Protein AF-A0A945NUY9-F1 (afdb_monomer_lite)

Structure (mmCIF, N/CA/C/O backbone):
data_AF-A0A945NUY9-F1
#
_entry.id   AF-A0A945NUY9-F1
#
loop_
_atom_site.group_PDB
_atom_site.id
_atom_site.type_symbol
_atom_site.label_atom_id
_atom_site.label_alt_id
_atom_site.label_comp_id
_atom_site.label_asym_id
_atom_site.label_entity_id
_atom_site.label_seq_id
_atom_site.pdbx_PDB_ins_code
_atom_site.Cartn_x
_atom_site.Cartn_y
_atom_site.Cartn_z
_atom_site.occupancy
_atom_site.B_iso_or_equiv
_atom_site.auth_seq_id
_atom_site.auth_comp_id
_atom_site.auth_asym_id
_atom_site.auth_atom_id
_atom_site.pdbx_PDB_model_num
ATOM 1 N N . MET A 1 1 ? -0.969 9.031 32.813 1.00 32.84 1 MET A N 1
ATOM 2 C CA . MET A 1 1 ? -0.946 7.704 33.459 1.00 32.84 1 MET A CA 1
ATOM 3 C C . MET A 1 1 ? -1.749 6.783 32.564 1.00 32.84 1 MET A C 1
ATOM 5 O O . MET A 1 1 ? -2.967 6.823 32.606 1.00 32.84 1 MET A O 1
ATOM 9 N N . THR A 1 2 ? -1.074 6.095 31.649 1.00 35.47 2 THR A N 1
ATOM 10 C CA . THR A 1 2 ? -1.690 5.231 30.635 1.00 35.47 2 THR A CA 1
ATOM 11 C C . THR A 1 2 ? -1.971 3.884 31.291 1.00 35.47 2 THR A C 1
ATOM 13 O O . THR A 1 2 ? -1.033 3.178 31.656 1.00 35.47 2 THR A O 1
ATOM 16 N N . ALA A 1 3 ? -3.241 3.575 31.543 1.00 39.69 3 ALA A N 1
ATOM 17 C CA . ALA A 1 3 ? -3.644 2.291 32.097 1.00 39.69 3 ALA A CA 1
ATOM 18 C C . ALA A 1 3 ? -3.710 1.265 30.958 1.00 39.69 3 ALA A C 1
ATOM 20 O O . ALA A 1 3 ? -4.550 1.362 30.069 1.00 39.69 3 ALA A O 1
ATOM 21 N N . THR A 1 4 ? -2.787 0.306 30.966 1.00 40.53 4 THR A N 1
ATOM 22 C CA . THR A 1 4 ? -2.799 -0.848 30.064 1.00 40.53 4 THR A CA 1
ATOM 23 C C . THR A 1 4 ? -3.807 -1.858 30.606 1.00 40.53 4 THR A C 1
ATOM 25 O O . THR A 1 4 ? -3.495 -2.600 31.537 1.00 40.53 4 THR A O 1
ATOM 28 N N . ALA A 1 5 ? -5.029 -1.863 30.074 1.00 48.88 5 ALA A N 1
ATOM 29 C CA . ALA A 1 5 ? -6.000 -2.910 30.370 1.00 48.88 5 ALA A CA 1
ATOM 30 C C . ALA A 1 5 ? -5.605 -4.191 29.615 1.00 48.88 5 ALA A C 1
ATOM 32 O O . ALA A 1 5 ? -5.585 -4.236 28.384 1.00 48.88 5 ALA A O 1
ATOM 33 N N . THR A 1 6 ? -5.235 -5.228 30.365 1.00 40.31 6 THR A N 1
ATOM 34 C CA . THR A 1 6 ? -4.901 -6.554 29.835 1.00 40.31 6 THR A CA 1
ATOM 35 C C . THR A 1 6 ? -6.185 -7.365 29.684 1.00 40.31 6 THR A C 1
ATO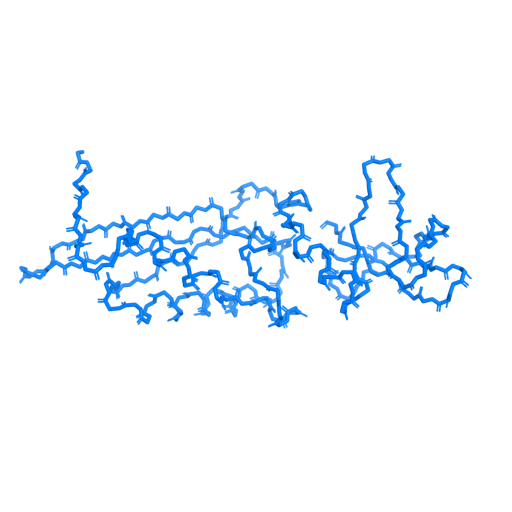M 37 O O . THR A 1 6 ? -6.660 -7.953 30.653 1.00 40.31 6 THR A O 1
ATOM 40 N N . PHE A 1 7 ? -6.729 -7.445 28.470 1.00 46.66 7 PHE A N 1
ATOM 41 C CA . PHE A 1 7 ? -7.686 -8.496 28.116 1.00 46.66 7 PHE A CA 1
ATOM 42 C C . PHE A 1 7 ? -6.912 -9.785 27.818 1.00 46.66 7 PHE A C 1
ATOM 44 O O . PHE A 1 7 ? -6.117 -9.844 26.882 1.00 46.66 7 PHE A O 1
ATOM 51 N N . ALA A 1 8 ? -7.111 -10.821 28.633 1.00 42.22 8 ALA A N 1
ATOM 52 C CA . ALA A 1 8 ? -6.469 -12.120 28.462 1.00 42.22 8 ALA A CA 1
ATOM 53 C C . ALA A 1 8 ? -7.500 -13.194 28.087 1.00 42.22 8 ALA A C 1
ATOM 55 O O . ALA A 1 8 ? -8.174 -13.726 28.963 1.00 42.22 8 ALA A O 1
ATOM 56 N N . ALA A 1 9 ? -7.565 -13.542 26.796 1.00 39.56 9 ALA A N 1
ATOM 57 C CA . ALA A 1 9 ? -7.960 -14.878 26.314 1.00 39.56 9 ALA A CA 1
ATOM 58 C C . ALA A 1 9 ? -7.464 -15.202 24.882 1.00 39.56 9 ALA A C 1
ATOM 60 O O . ALA A 1 9 ? -8.008 -16.069 24.219 1.00 39.56 9 ALA A O 1
ATOM 61 N N . SER A 1 10 ? -6.416 -14.526 24.408 1.00 44.12 10 SER A N 1
ATOM 62 C CA . SER A 1 10 ? -5.540 -14.896 23.280 1.00 44.12 10 SER A CA 1
ATOM 63 C C . SER A 1 10 ? -4.536 -13.752 23.203 1.00 44.12 10 SER A C 1
ATOM 65 O O . SER A 1 10 ? -4.964 -12.626 23.002 1.00 44.12 10 SER A O 1
ATOM 67 N N . GLY A 1 11 ? -3.255 -13.992 23.501 1.00 47.00 11 GLY A N 1
ATOM 68 C CA . GLY A 1 11 ? -2.263 -12.988 23.946 1.00 47.00 11 GLY A CA 1
ATOM 69 C C . GLY A 1 11 ? -1.852 -11.861 22.978 1.00 47.00 11 GLY A C 1
ATOM 70 O O . GLY A 1 11 ? -0.704 -11.431 23.012 1.00 47.00 11 GLY A O 1
ATOM 71 N N . LEU A 1 12 ? -2.753 -11.386 22.123 1.00 62.84 12 LEU A N 1
ATOM 72 C CA . LEU A 1 12 ? -2.620 -10.185 21.311 1.00 62.84 12 LEU A CA 1
ATOM 73 C C . LEU A 1 12 ? -3.193 -8.995 22.091 1.00 62.84 12 LEU A C 1
ATOM 75 O O . LEU A 1 12 ? -4.304 -9.062 22.612 1.00 62.84 12 LEU A O 1
ATOM 79 N N . SER A 1 13 ? -2.441 -7.894 22.170 1.00 88.44 13 SER A N 1
ATOM 80 C CA . SER A 1 13 ? -2.993 -6.634 22.680 1.00 88.44 13 SER A CA 1
ATOM 81 C C . SER A 1 13 ? -4.121 -6.145 21.765 1.00 88.44 13 SER A C 1
ATOM 83 O O . SER A 1 13 ? -4.118 -6.447 20.571 1.00 88.44 13 SER A O 1
ATOM 85 N N . VAL A 1 14 ? -5.048 -5.335 22.287 1.00 90.62 14 VAL A N 1
ATOM 86 C CA . VAL A 1 14 ? -6.087 -4.682 21.463 1.00 90.62 14 VAL A CA 1
ATOM 87 C C . VAL A 1 14 ? -5.458 -3.932 20.286 1.00 90.62 14 VAL A C 1
ATOM 89 O O . VAL A 1 14 ? -5.900 -4.076 19.153 1.00 90.62 14 VAL A O 1
ATOM 92 N N . GLU A 1 15 ? -4.348 -3.224 20.513 1.00 93.56 15 GLU A N 1
ATOM 93 C CA . GLU A 1 15 ? -3.596 -2.560 19.441 1.00 93.56 15 GLU A CA 1
ATOM 94 C C . GLU A 1 15 ? -3.097 -3.542 18.367 1.00 93.56 15 GLU A C 1
ATOM 96 O O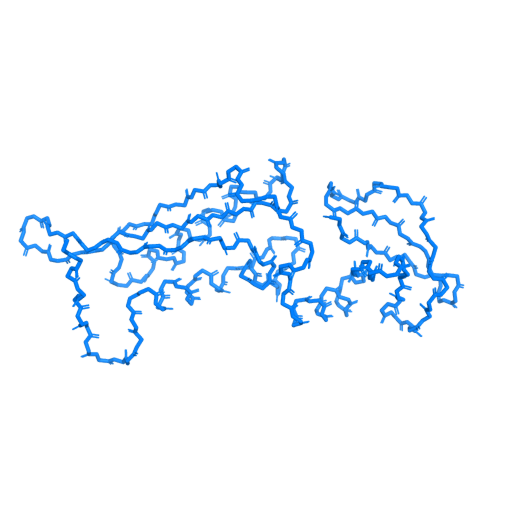 . GLU A 1 15 ? -3.126 -3.227 17.180 1.00 93.56 15 GLU A O 1
ATOM 101 N N . SER A 1 16 ? -2.674 -4.748 18.757 1.00 94.88 16 SER A N 1
ATOM 102 C CA . SER A 1 16 ? -2.241 -5.780 17.807 1.00 94.88 16 SER A CA 1
ATOM 103 C C . SER A 1 16 ? -3.412 -6.314 16.983 1.00 94.88 16 SER A C 1
ATOM 105 O O . SER A 1 16 ? -3.250 -6.545 15.787 1.00 94.88 16 SER A O 1
ATOM 107 N N . ALA A 1 17 ? -4.591 -6.466 17.595 1.00 95.62 17 ALA A N 1
ATOM 108 C CA . ALA A 1 17 ? -5.813 -6.845 16.888 1.00 95.62 17 ALA A CA 1
ATOM 109 C C . ALA A 1 17 ? -6.243 -5.758 15.891 1.00 95.62 17 ALA A C 1
ATOM 111 O O . ALA A 1 17 ? -6.498 -6.063 14.728 1.00 95.62 17 ALA A O 1
ATOM 112 N N . VAL A 1 18 ? -6.221 -4.483 16.300 1.00 97.12 18 VAL A N 1
ATOM 113 C CA . VAL A 1 18 ? -6.509 -3.354 15.401 1.00 97.12 18 VAL A CA 1
ATOM 114 C C . VAL A 1 18 ? -5.499 -3.295 14.258 1.00 97.12 18 VAL A C 1
ATOM 116 O O . VAL A 1 18 ? -5.890 -3.165 13.104 1.00 97.12 18 VAL A O 1
ATOM 119 N N . ARG A 1 19 ? -4.200 -3.451 14.540 1.00 97.38 19 ARG A N 1
ATOM 120 C CA . ARG A 1 19 ? -3.164 -3.500 13.498 1.00 97.38 19 ARG A CA 1
ATOM 121 C C . ARG A 1 19 ? -3.419 -4.630 12.500 1.00 97.38 19 ARG A C 1
ATOM 123 O O . ARG A 1 19 ? -3.234 -4.414 11.308 1.00 97.38 19 ARG A O 1
ATOM 130 N N . ALA A 1 20 ? -3.828 -5.807 12.971 1.00 97.25 20 ALA A N 1
ATOM 131 C CA . ALA A 1 20 ? -4.159 -6.937 12.108 1.00 97.25 20 ALA A CA 1
ATOM 132 C C . ALA A 1 20 ? -5.402 -6.663 11.244 1.00 97.25 20 ALA A C 1
ATOM 134 O O . ALA A 1 20 ? -5.395 -6.999 10.065 1.00 97.25 20 ALA A O 1
ATOM 135 N N . ALA A 1 21 ? -6.424 -6.001 11.793 1.00 97.88 21 ALA A N 1
ATOM 136 C CA . ALA A 1 21 ? -7.592 -5.564 11.028 1.00 97.88 21 ALA A CA 1
ATOM 137 C C . ALA A 1 21 ? -7.210 -4.544 9.940 1.00 97.88 21 ALA A C 1
ATOM 139 O O . ALA A 1 21 ? -7.549 -4.729 8.778 1.00 97.88 21 ALA A O 1
ATOM 140 N N . VAL A 1 22 ? -6.402 -3.529 10.271 1.00 98.06 22 VAL A N 1
ATOM 141 C CA . VAL A 1 22 ? -5.863 -2.582 9.273 1.00 98.06 22 VAL A CA 1
ATOM 142 C C . VAL A 1 22 ? -5.052 -3.316 8.196 1.00 98.06 22 VAL A C 1
ATOM 144 O O . VAL A 1 22 ? -5.150 -2.981 7.020 1.00 98.06 22 VAL A O 1
ATOM 147 N N . ALA A 1 23 ? -4.275 -4.337 8.573 1.00 96.94 23 ALA A N 1
ATOM 148 C CA . ALA A 1 23 ? -3.499 -5.144 7.632 1.00 96.94 23 ALA A CA 1
ATOM 149 C C . ALA A 1 23 ? -4.366 -5.983 6.676 1.00 96.94 23 ALA A C 1
ATOM 151 O O . ALA A 1 23 ? -3.884 -6.357 5.611 1.00 96.94 23 ALA A O 1
ATOM 152 N N . ALA A 1 24 ? -5.620 -6.276 7.025 1.00 97.50 24 ALA A N 1
ATOM 153 C CA . ALA A 1 24 ? -6.541 -7.015 6.163 1.00 97.50 24 ALA A CA 1
ATOM 154 C C . ALA A 1 24 ? -7.163 -6.147 5.053 1.00 97.50 24 ALA A C 1
ATOM 156 O O . ALA A 1 24 ? -7.781 -6.687 4.136 1.00 97.50 24 ALA A O 1
ATOM 157 N N . VAL A 1 25 ? -7.003 -4.821 5.122 1.00 98.31 25 VAL A N 1
ATOM 158 C CA . VAL A 1 25 ? -7.465 -3.896 4.083 1.00 98.31 25 VAL A CA 1
ATOM 159 C C . VAL A 1 25 ? -6.434 -3.823 2.963 1.00 98.31 25 VAL A C 1
ATOM 161 O O . VAL A 1 25 ? -5.273 -3.476 3.194 1.00 98.31 25 VAL A O 1
ATOM 164 N N . ASN A 1 26 ? -6.875 -4.117 1.742 1.00 97.31 26 ASN A N 1
ATOM 165 C CA . ASN A 1 26 ? -6.051 -4.035 0.540 1.00 97.31 26 ASN A CA 1
ATOM 166 C C . ASN A 1 26 ? -6.272 -2.714 -0.194 1.00 97.31 26 ASN A C 1
ATOM 168 O O . ASN A 1 26 ? -7.302 -2.058 -0.041 1.00 97.31 26 ASN A O 1
ATOM 172 N N . ASP A 1 27 ? -5.292 -2.323 -0.999 1.00 94.69 27 ASP A N 1
ATOM 173 C CA . ASP A 1 27 ? -5.435 -1.164 -1.868 1.00 94.69 27 ASP A CA 1
ATOM 174 C C . ASP A 1 27 ? -6.419 -1.470 -3.016 1.00 94.69 27 ASP A C 1
ATOM 176 O O . ASP A 1 27 ? -6.301 -2.515 -3.658 1.00 94.69 27 ASP A O 1
ATOM 180 N N . PRO A 1 28 ? -7.388 -0.589 -3.319 1.00 92.75 28 PRO A N 1
ATOM 181 C CA . PRO A 1 28 ? -8.345 -0.827 -4.402 1.00 92.75 28 PRO A CA 1
ATOM 182 C C . PRO A 1 28 ? -7.713 -0.972 -5.795 1.00 92.75 28 PRO A C 1
ATOM 184 O O . PRO A 1 28 ? -8.324 -1.580 -6.675 1.00 92.75 28 PRO A O 1
ATOM 187 N N . GL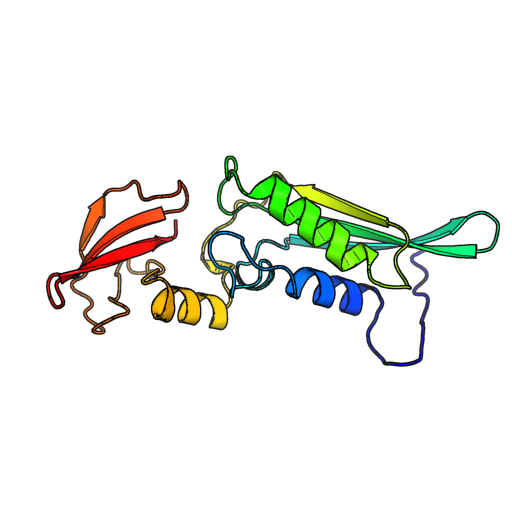U A 1 29 ? -6.516 -0.418 -6.016 1.00 90.25 29 GLU A N 1
ATOM 188 C CA . GLU A 1 29 ? -5.745 -0.596 -7.251 1.00 90.25 29 GLU A CA 1
ATOM 189 C C . GLU A 1 29 ? -4.961 -1.921 -7.264 1.00 90.25 29 GLU A C 1
ATOM 191 O O . GLU A 1 29 ? -4.755 -2.488 -8.339 1.00 90.25 29 GLU A O 1
ATOM 196 N N . TYR A 1 30 ? -4.573 -2.440 -6.090 1.00 92.50 30 TYR A N 1
ATOM 197 C CA . TYR A 1 30 ? -3.855 -3.713 -5.906 1.00 92.50 30 TYR A CA 1
ATOM 198 C C . TYR A 1 30 ? -4.616 -4.626 -4.926 1.00 92.50 30 TYR A C 1
ATOM 200 O O . TYR A 1 30 ? -4.241 -4.716 -3.753 1.00 92.50 30 TYR A O 1
ATOM 208 N N . PRO A 1 31 ? -5.694 -5.309 -5.371 1.00 93.44 31 PRO A N 1
ATOM 209 C CA . PRO A 1 31 ? -6.629 -6.006 -4.479 1.00 93.44 31 PRO A CA 1
ATOM 210 C C . PRO A 1 31 ? -6.048 -7.139 -3.622 1.00 93.44 31 PRO A C 1
ATOM 212 O O . PRO A 1 31 ? -6.758 -7.682 -2.777 1.00 93.44 31 PRO A O 1
ATOM 215 N N . ASP A 1 32 ? -4.795 -7.527 -3.841 1.00 95.06 32 ASP A N 1
ATOM 216 C CA . ASP A 1 32 ? -4.047 -8.547 -3.106 1.00 95.06 32 ASP A CA 1
ATOM 217 C C . ASP A 1 32 ? -2.843 -7.979 -2.322 1.00 95.06 32 ASP A C 1
ATOM 219 O O . ASP A 1 32 ? -2.064 -8.753 -1.758 1.00 95.06 32 ASP A O 1
ATOM 223 N N . VAL A 1 33 ? -2.690 -6.650 -2.262 1.00 96.62 33 VAL A N 1
ATOM 224 C CA . VAL A 1 33 ? -1.636 -5.964 -1.505 1.00 96.62 33 VAL A CA 1
ATOM 225 C C . VAL A 1 33 ? -2.252 -5.110 -0.400 1.00 96.62 33 VAL A C 1
ATOM 227 O O . VAL A 1 33 ? -3.004 -4.168 -0.653 1.00 96.62 33 VAL A O 1
ATOM 230 N N . SER A 1 34 ? -1.876 -5.413 0.842 1.00 97.94 34 SER A N 1
ATOM 231 C CA . SER A 1 34 ? -2.328 -4.689 2.030 1.00 97.94 34 SER A CA 1
ATOM 232 C C . SER A 1 34 ? -1.851 -3.237 2.038 1.00 97.94 34 SER A C 1
ATOM 234 O O . SER A 1 34 ? -0.690 -2.949 1.732 1.00 97.94 34 SER A O 1
ATOM 236 N N . ILE A 1 35 ? -2.686 -2.317 2.527 1.00 97.38 35 ILE A N 1
ATOM 237 C CA . ILE A 1 35 ? -2.269 -0.931 2.790 1.00 97.38 35 ILE A CA 1
ATOM 238 C C . ILE A 1 35 ? -1.142 -0.851 3.832 1.00 97.38 35 ILE A C 1
ATOM 240 O O . ILE A 1 35 ? -0.371 0.113 3.848 1.00 97.38 35 ILE A O 1
ATOM 244 N N . LEU A 1 36 ? -1.021 -1.860 4.704 1.00 97.25 36 LEU A N 1
ATOM 245 C CA . LEU A 1 36 ? 0.080 -1.952 5.657 1.00 97.25 36 LEU A CA 1
ATOM 246 C C . LEU A 1 36 ? 1.392 -2.288 4.942 1.00 97.25 36 LEU A C 1
ATOM 248 O O . LEU A 1 36 ? 2.411 -1.664 5.226 1.00 97.25 36 LEU A O 1
ATOM 252 N N . ASP A 1 37 ? 1.356 -3.223 3.993 1.00 97.25 37 ASP A N 1
ATOM 253 C CA . ASP A 1 37 ? 2.519 -3.608 3.189 1.00 97.25 37 ASP A CA 1
ATOM 254 C C . ASP A 1 37 ? 2.937 -2.514 2.200 1.00 97.25 37 ASP A C 1
ATOM 256 O O . ASP A 1 37 ? 4.124 -2.347 1.915 1.00 97.25 37 ASP A O 1
ATOM 260 N N . LEU A 1 38 ? 1.979 -1.715 1.728 1.00 96.38 38 LEU A N 1
ATOM 261 C CA . LEU A 1 38 ? 2.247 -0.475 1.001 1.00 96.38 38 LEU A CA 1
ATOM 262 C C . LEU A 1 38 ? 2.805 0.646 1.902 1.00 96.38 38 LEU A C 1
ATOM 264 O O . LEU A 1 38 ? 3.269 1.672 1.400 1.00 96.38 38 LEU A O 1
ATOM 268 N N . GLY A 1 39 ? 2.784 0.469 3.225 1.00 96.50 39 GLY A N 1
ATOM 269 C CA . GLY A 1 39 ? 3.365 1.405 4.184 1.00 96.50 39 GLY A CA 1
ATOM 270 C C . GLY A 1 39 ? 2.544 2.678 4.409 1.00 96.50 39 GLY A C 1
ATOM 271 O O . GLY A 1 39 ? 3.118 3.726 4.722 1.00 96.50 39 GLY A O 1
ATOM 272 N N . LEU A 1 40 ? 1.217 2.606 4.239 1.00 96.94 40 LEU A N 1
ATOM 273 C CA . LEU A 1 40 ? 0.307 3.740 4.452 1.00 96.94 40 LEU A CA 1
ATOM 274 C C . LEU A 1 40 ? 0.033 3.987 5.941 1.00 96.94 40 LEU A C 1
ATOM 276 O O . LEU A 1 40 ? -0.264 5.117 6.316 1.00 96.94 40 LEU A O 1
ATOM 280 N N . LEU A 1 41 ? 0.119 2.964 6.799 1.00 97.81 41 LEU A N 1
ATOM 281 C CA . LEU A 1 41 ? -0.107 3.116 8.238 1.00 97.81 41 LEU A CA 1
ATOM 282 C C . LEU A 1 41 ? 1.078 3.824 8.906 1.00 97.81 41 LEU A C 1
ATOM 284 O O . LEU A 1 41 ? 2.146 3.239 9.069 1.00 97.81 41 LEU A O 1
ATOM 288 N N . GLU A 1 42 ? 0.866 5.061 9.350 1.00 97.69 42 GLU A N 1
ATOM 289 C CA . GLU A 1 42 ? 1.888 5.866 10.027 1.00 97.69 42 GLU A CA 1
ATOM 290 C C . GLU A 1 42 ? 1.735 5.824 11.548 1.00 97.69 42 GLU A C 1
ATOM 292 O O . GLU A 1 42 ? 2.716 5.740 12.284 1.00 97.69 42 GLU A O 1
ATOM 297 N N . SER A 1 43 ? 0.500 5.878 12.044 1.00 97.25 43 SER A N 1
ATOM 298 C CA . SER A 1 43 ? 0.251 5.850 13.482 1.00 97.25 43 SER A CA 1
ATOM 299 C C . SER A 1 43 ? -0.990 5.049 13.819 1.00 97.25 43 SER A C 1
ATOM 301 O O . SER A 1 43 ? -1.980 5.055 13.091 1.00 97.25 43 SER A O 1
ATOM 303 N N . LEU A 1 44 ? -0.917 4.358 14.948 1.00 97.81 44 LEU A N 1
ATOM 304 C CA . LEU A 1 44 ? -2.021 3.620 15.527 1.00 97.81 44 LEU A CA 1
ATOM 305 C C . LEU A 1 44 ? -2.017 3.881 17.027 1.00 97.81 44 LEU A C 1
ATOM 307 O O . LEU A 1 44 ? -0.976 3.761 17.674 1.00 97.81 44 LEU A O 1
ATOM 311 N N . ARG A 1 45 ? -3.166 4.270 17.571 1.00 96.69 45 ARG A N 1
ATOM 312 C CA . ARG A 1 45 ? -3.381 4.409 19.013 1.00 96.69 45 ARG A CA 1
ATOM 313 C C . ARG A 1 45 ? -4.748 3.862 19.370 1.00 96.69 45 ARG A C 1
ATOM 315 O O . ARG A 1 45 ? -5.691 4.026 18.605 1.00 96.69 45 ARG A O 1
ATOM 322 N N . VAL A 1 46 ? -4.842 3.243 20.537 1.00 95.94 46 VAL A N 1
ATOM 323 C CA . VAL A 1 46 ? -6.108 2.782 21.104 1.00 95.94 46 VAL A CA 1
ATOM 324 C C . VAL A 1 46 ? -6.297 3.482 22.440 1.00 95.94 46 VAL A C 1
ATOM 326 O O . VAL A 1 46 ? -5.424 3.412 23.306 1.00 95.94 46 VAL A O 1
ATOM 329 N N . GLU A 1 47 ? -7.416 4.179 22.589 1.00 94.12 47 GLU A N 1
ATOM 330 C CA . GLU A 1 47 ? -7.809 4.849 23.823 1.00 94.12 47 GLU A CA 1
ATOM 331 C C . GLU A 1 47 ? -8.934 4.056 24.484 1.00 94.12 47 GLU A C 1
ATOM 333 O O . GLU A 1 47 ? -9.999 3.881 23.899 1.00 94.12 47 GLU A O 1
ATOM 338 N N . PHE A 1 48 ? -8.696 3.568 25.701 1.00 91.81 48 PHE A N 1
ATOM 339 C CA . PHE A 1 48 ? -9.727 2.904 26.493 1.00 91.81 48 PHE A CA 1
ATOM 340 C C . PHE A 1 48 ? -10.619 3.954 27.148 1.00 91.81 48 PHE A C 1
ATOM 342 O O . PHE A 1 48 ? -10.129 4.857 27.832 1.00 91.81 48 PHE A O 1
ATOM 349 N N . VAL A 1 49 ? -11.923 3.826 26.942 1.00 87.88 49 VAL A N 1
ATOM 350 C CA . VAL A 1 49 ? -12.938 4.743 27.457 1.00 87.88 49 VAL A CA 1
ATOM 351 C C . VAL A 1 49 ? -13.880 3.996 28.390 1.00 87.88 49 VAL A C 1
ATOM 353 O O . VAL A 1 49 ? -14.101 2.797 28.257 1.00 87.88 49 VAL A O 1
ATOM 356 N N . THR A 1 50 ? -14.430 4.704 29.371 1.00 85.69 50 THR A N 1
ATOM 357 C CA . THR A 1 50 ? -15.491 4.167 30.224 1.00 85.69 50 THR A CA 1
ATOM 358 C C . THR A 1 50 ? -16.678 5.105 30.132 1.00 85.69 50 THR A C 1
ATOM 360 O O . THR A 1 50 ? -16.653 6.199 30.696 1.00 85.69 50 THR A O 1
ATOM 363 N N . GLU A 1 51 ? -17.717 4.685 29.419 1.00 77.81 51 GLU A N 1
ATOM 364 C CA . GLU A 1 51 ? -18.953 5.450 29.273 1.00 77.81 51 GLU A CA 1
ATOM 365 C C . GLU A 1 51 ? -20.104 4.687 29.921 1.00 77.81 51 GLU A C 1
ATOM 367 O O . GLU A 1 51 ? -20.291 3.494 29.702 1.00 77.81 51 GLU A O 1
ATOM 372 N N . HIS A 1 52 ? -20.870 5.371 30.774 1.00 79.56 52 HIS A N 1
ATOM 373 C CA . HIS A 1 52 ? -22.019 4.793 31.487 1.00 79.56 52 HIS A CA 1
ATOM 374 C C . HIS A 1 52 ? -21.715 3.500 32.280 1.00 79.56 52 HIS A C 1
ATOM 376 O O . HIS A 1 52 ? -22.617 2.711 32.550 1.00 79.56 52 HIS A O 1
ATOM 382 N N . GLY A 1 53 ? -20.459 3.297 32.694 1.00 79.12 53 GLY A N 1
ATOM 383 C CA . GLY A 1 53 ? -20.027 2.116 33.450 1.00 79.12 53 GLY A CA 1
ATOM 384 C C . GLY A 1 53 ? -19.683 0.888 32.600 1.00 79.12 53 GLY A C 1
ATOM 385 O O . GLY A 1 53 ? -19.390 -0.155 33.178 1.00 79.12 53 GLY A O 1
ATOM 386 N N . ALA A 1 54 ? -19.689 1.002 31.26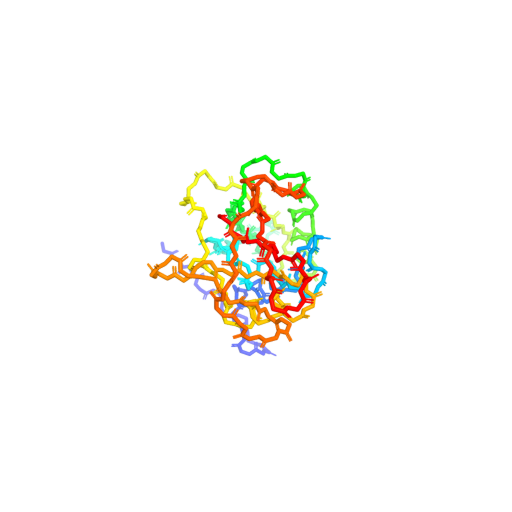8 1.00 79.94 54 ALA A N 1
ATOM 387 C CA . ALA A 1 54 ? -19.155 -0.005 30.356 1.00 79.94 54 ALA A CA 1
ATOM 388 C C . ALA A 1 54 ? -17.735 0.381 29.911 1.00 79.94 54 ALA A C 1
ATOM 390 O O . ALA A 1 54 ? -17.471 1.550 29.621 1.00 79.94 54 ALA A O 1
ATOM 391 N N . GLU A 1 55 ? -16.822 -0.592 29.889 1.00 84.06 55 GLU A N 1
ATOM 392 C CA . GLU A 1 55 ? -15.493 -0.427 29.294 1.00 84.06 55 GLU A CA 1
ATOM 393 C C . GLU A 1 55 ? -15.591 -0.543 27.774 1.00 84.06 55 GLU A C 1
ATOM 395 O O . GLU A 1 55 ? -16.247 -1.448 27.261 1.00 84.06 55 GLU A O 1
ATOM 400 N N . GLY A 1 56 ? -14.920 0.369 27.082 1.00 86.69 56 GLY A N 1
ATOM 401 C CA . GLY A 1 56 ? -14.887 0.468 25.634 1.00 86.69 56 GLY A CA 1
ATOM 402 C C . GLY A 1 56 ? -13.520 0.918 25.125 1.00 86.69 56 GLY A C 1
ATOM 403 O O . GLY A 1 56 ? -12.619 1.239 25.911 1.00 86.69 56 GLY A O 1
ATOM 404 N N . ALA A 1 57 ? -13.346 0.964 23.809 1.00 93.56 57 ALA A N 1
ATOM 405 C CA . ALA A 1 57 ? -12.128 1.462 23.189 1.00 93.56 57 ALA A CA 1
ATOM 406 C C . ALA A 1 57 ? -12.375 2.183 21.861 1.00 93.56 57 ALA A C 1
ATOM 408 O O . ALA A 1 57 ? -13.146 1.747 21.005 1.00 93.56 57 ALA A O 1
ATOM 409 N N . VAL A 1 58 ? -11.640 3.277 21.668 1.00 96.56 58 VAL A N 1
ATOM 410 C CA . VAL A 1 58 ? -11.614 4.063 20.435 1.00 96.56 58 VAL A CA 1
ATOM 411 C C . VAL A 1 58 ? -10.259 3.877 19.759 1.00 96.56 58 VAL A C 1
ATOM 413 O O . VAL A 1 58 ? -9.210 4.144 20.350 1.00 96.56 58 VAL A O 1
ATOM 416 N N . ALA A 1 59 ? -10.266 3.424 18.507 1.00 98.00 59 ALA A N 1
ATOM 417 C CA . ALA A 1 59 ? -9.065 3.312 17.689 1.00 98.00 59 ALA A CA 1
ATOM 418 C C . ALA A 1 59 ? -8.838 4.592 16.874 1.00 98.00 59 ALA A C 1
ATOM 420 O O . ALA A 1 59 ? -9.732 5.072 16.182 1.00 98.00 59 ALA A O 1
ATOM 421 N N . HIS A 1 60 ? -7.615 5.111 16.900 1.00 98.31 60 HIS A N 1
ATOM 422 C CA . HIS A 1 60 ? -7.161 6.219 16.068 1.00 98.31 60 HIS A CA 1
ATOM 423 C C . HIS A 1 60 ? -6.123 5.702 15.073 1.00 98.31 60 HIS A C 1
ATOM 425 O O . HIS A 1 60 ? -5.019 5.311 15.464 1.00 98.31 60 HIS A O 1
ATOM 431 N N . VAL A 1 61 ? -6.481 5.708 13.789 1.00 98.62 61 VAL A N 1
ATOM 432 C CA . VAL A 1 61 ? -5.648 5.215 12.688 1.00 98.62 61 VAL A CA 1
ATOM 433 C C . VAL A 1 61 ? -5.204 6.396 11.830 1.00 98.62 61 VAL A C 1
ATOM 435 O O . VAL A 1 61 ? -6.009 7.026 11.146 1.00 98.62 61 VAL A O 1
ATOM 438 N N . GLY A 1 62 ? -3.914 6.715 11.868 1.00 98.31 62 GLY A N 1
ATOM 439 C CA . GLY A 1 62 ? -3.310 7.744 11.029 1.00 98.31 62 GLY A CA 1
ATOM 440 C C . GLY A 1 62 ? -2.661 7.130 9.796 1.00 98.31 62 GLY A C 1
ATOM 441 O O . GLY A 1 62 ? -1.691 6.379 9.923 1.00 98.31 62 GLY A O 1
ATOM 442 N N . LEU A 1 63 ? -3.177 7.475 8.619 1.00 98.12 63 LEU A N 1
ATOM 443 C CA . LEU A 1 63 ? -2.680 7.022 7.325 1.00 98.12 63 LEU A CA 1
ATOM 444 C C . LEU A 1 63 ? -1.966 8.154 6.586 1.00 98.12 63 LEU A C 1
ATOM 446 O O . LEU A 1 63 ? -2.377 9.310 6.672 1.00 98.12 63 LEU A O 1
ATOM 450 N N . ILE A 1 64 ? -0.944 7.824 5.806 1.00 96.38 64 ILE A N 1
ATOM 451 C CA . ILE A 1 64 ? -0.339 8.729 4.827 1.00 96.38 64 ILE A CA 1
ATOM 452 C C . ILE A 1 64 ? -0.625 8.218 3.412 1.00 96.38 64 ILE A C 1
ATOM 454 O O . ILE A 1 64 ? -0.534 7.015 3.167 1.00 96.38 64 ILE A O 1
ATOM 458 N N . PRO A 1 65 ? -0.990 9.092 2.463 1.00 93.25 65 PRO A N 1
ATOM 459 C CA . PRO A 1 65 ? -1.276 8.657 1.107 1.00 93.25 65 PRO A CA 1
ATOM 460 C C . PRO A 1 65 ? 0.010 8.551 0.278 1.00 93.25 65 PRO A C 1
ATOM 462 O O . PRO A 1 65 ? 0.901 9.391 0.403 1.00 93.25 65 PRO A O 1
ATOM 465 N N . THR A 1 66 ? 0.065 7.591 -0.649 1.00 89.12 66 THR A N 1
ATOM 466 C CA . THR A 1 66 ? 1.118 7.528 -1.687 1.00 89.12 66 THR A CA 1
ATOM 467 C C . THR A 1 66 ? 1.127 8.794 -2.551 1.00 89.12 66 THR A C 1
ATOM 469 O O . THR A 1 66 ? 2.169 9.266 -2.993 1.00 89.12 66 THR A O 1
ATOM 472 N N . PHE A 1 67 ? -0.050 9.390 -2.759 1.00 85.19 67 PHE A N 1
ATOM 473 C CA . PHE A 1 67 ? -0.230 10.673 -3.423 1.00 85.19 67 PHE A CA 1
ATOM 474 C C . PHE A 1 67 ? -1.442 11.422 -2.844 1.00 85.19 67 PHE A C 1
ATOM 476 O O . PHE A 1 67 ? -2.530 10.862 -2.713 1.00 85.19 67 PHE A O 1
ATOM 483 N N . SER A 1 68 ? -1.285 12.716 -2.546 1.00 76.88 68 SER A N 1
ATOM 484 C CA . SER A 1 68 ? -2.283 13.534 -1.830 1.00 76.88 68 SER A CA 1
ATOM 485 C C . SER A 1 68 ? -3.632 13.713 -2.537 1.00 76.88 68 SER A C 1
ATOM 487 O O . SER A 1 68 ? -4.615 14.054 -1.890 1.00 76.88 68 SER A O 1
ATOM 489 N N . GLY A 1 69 ? -3.703 13.488 -3.849 1.00 77.94 69 GLY A N 1
ATOM 490 C CA . GLY A 1 69 ? -4.947 13.524 -4.626 1.00 77.94 69 GLY A CA 1
ATOM 491 C C . GLY A 1 69 ? -5.386 12.149 -5.125 1.00 77.94 69 GLY A C 1
ATOM 492 O O . GLY A 1 69 ? -5.961 12.063 -6.209 1.00 77.94 69 GLY A O 1
ATOM 493 N N . CYS A 1 70 ? -5.037 11.076 -4.411 1.00 83.19 70 CYS A N 1
ATOM 494 C CA . CYS A 1 70 ? -5.479 9.735 -4.768 1.00 83.19 70 CYS A CA 1
ATOM 495 C C . CYS A 1 70 ? -7.024 9.656 -4.705 1.00 83.19 70 CYS A C 1
ATOM 497 O O . CYS A 1 70 ? -7.622 10.074 -3.712 1.00 83.19 70 CYS A O 1
ATOM 499 N N . PRO A 1 71 ? -7.705 9.151 -5.748 1.00 86.19 71 PRO A N 1
ATOM 500 C CA . PRO A 1 71 ? -9.162 9.018 -5.729 1.00 86.19 71 PRO A CA 1
ATOM 501 C C . PRO A 1 71 ? -9.648 7.941 -4.742 1.00 86.19 71 PRO A C 1
ATOM 503 O O . PRO A 1 71 ? -10.790 8.004 -4.291 1.00 86.19 71 PRO A O 1
ATOM 506 N N . ALA A 1 72 ? -8.790 6.985 -4.369 1.00 91.31 72 ALA A N 1
ATOM 507 C CA . ALA A 1 72 ? -9.134 5.855 -3.505 1.00 91.31 72 ALA A CA 1
ATOM 508 C C . ALA A 1 72 ? -9.101 6.170 -1.995 1.00 91.31 72 ALA A C 1
ATOM 510 O O . ALA A 1 72 ? -9.489 5.327 -1.192 1.00 91.31 72 ALA A O 1
ATOM 511 N N . LEU A 1 73 ? -8.694 7.378 -1.581 1.00 93.94 73 LEU A N 1
ATOM 512 C CA . LEU A 1 73 ? -8.511 7.718 -0.159 1.00 93.94 73 LEU A CA 1
ATOM 513 C C . LEU A 1 73 ? -9.775 7.527 0.683 1.00 93.94 73 LEU A C 1
ATOM 515 O O . LEU A 1 73 ? -9.698 7.081 1.825 1.00 93.94 73 LEU A O 1
ATOM 519 N N . LYS A 1 74 ? -10.946 7.868 0.135 1.00 94.81 74 LYS A N 1
ATOM 520 C CA . LYS A 1 74 ? -12.207 7.657 0.850 1.00 94.81 74 LYS A CA 1
ATOM 521 C C . LYS A 1 74 ? -12.513 6.167 1.017 1.00 94.81 74 LYS A C 1
ATOM 523 O O . LYS A 1 74 ? -12.882 5.767 2.109 1.00 94.81 74 LYS A O 1
ATOM 528 N N . MET A 1 75 ? -12.326 5.376 -0.040 1.00 96.38 75 MET A N 1
ATOM 529 C CA . MET A 1 75 ? -12.583 3.934 -0.018 1.00 96.38 75 MET A CA 1
ATOM 530 C C . MET A 1 75 ? -11.689 3.237 1.009 1.00 96.38 75 MET A C 1
ATOM 532 O O . MET A 1 75 ? -12.201 2.578 1.899 1.00 96.38 75 MET A O 1
ATOM 536 N N . ILE A 1 76 ? -10.380 3.512 0.984 1.00 97.19 76 ILE A N 1
ATOM 537 C CA . ILE A 1 76 ? -9.431 2.960 1.962 1.00 97.19 76 ILE A CA 1
ATOM 538 C C . ILE A 1 76 ? -9.823 3.343 3.397 1.00 97.19 76 ILE A C 1
ATOM 540 O O . ILE A 1 76 ? -9.769 2.509 4.296 1.00 97.19 76 ILE A O 1
ATOM 544 N N . ALA A 1 77 ? -10.209 4.600 3.637 1.00 97.88 77 ALA A N 1
ATOM 545 C CA . ALA A 1 77 ? -10.597 5.040 4.975 1.00 97.88 77 ALA A CA 1
ATOM 546 C C . ALA A 1 77 ? -11.886 4.363 5.467 1.00 97.88 77 ALA A C 1
ATOM 548 O O . ALA A 1 77 ? -11.945 3.960 6.628 1.00 97.88 77 ALA A O 1
ATOM 549 N N . ASP A 1 78 ? -12.883 4.221 4.591 1.00 98.12 78 ASP A N 1
ATOM 550 C CA . ASP A 1 78 ? -14.138 3.535 4.899 1.00 98.12 78 ASP A CA 1
ATOM 551 C C . ASP A 1 78 ? -13.881 2.037 5.182 1.00 98.12 78 ASP A C 1
ATOM 553 O O . ASP A 1 78 ? -14.369 1.516 6.185 1.00 98.12 78 ASP A O 1
ATOM 557 N N . ASP A 1 79 ? -13.050 1.372 4.370 1.00 98.38 79 ASP A N 1
ATOM 558 C CA . ASP A 1 79 ? -12.694 -0.046 4.533 1.00 98.38 79 ASP A CA 1
ATOM 559 C C . ASP A 1 79 ? -11.915 -0.294 5.836 1.00 98.38 79 ASP A C 1
ATOM 561 O O . ASP A 1 79 ? -12.187 -1.253 6.562 1.00 98.38 79 ASP A O 1
ATOM 565 N N . VAL A 1 80 ? -10.981 0.598 6.190 1.00 98.56 80 VAL A N 1
ATOM 566 C CA . VAL A 1 80 ? -10.273 0.555 7.481 1.00 98.56 80 VAL A CA 1
ATOM 567 C C . VAL A 1 80 ? -11.234 0.740 8.641 1.00 98.56 80 VAL A C 1
ATOM 569 O O . VAL A 1 80 ? -11.172 -0.027 9.602 1.00 98.56 80 VAL A O 1
ATOM 572 N N . GLN A 1 81 ? -12.118 1.737 8.567 1.00 98.44 81 GLN A N 1
ATOM 573 C CA . GLN A 1 81 ? -13.095 1.972 9.621 1.00 98.44 81 GLN A CA 1
ATOM 574 C C . GLN A 1 81 ? -13.973 0.732 9.819 1.00 98.44 81 GLN A C 1
ATOM 576 O O . GLN A 1 81 ? -14.074 0.237 10.939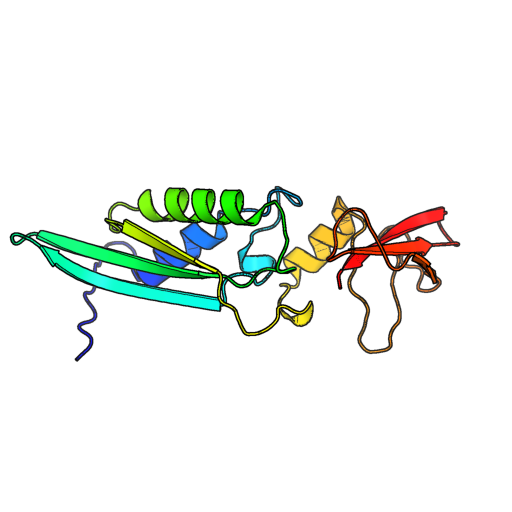 1.00 98.44 81 GLN A O 1
ATOM 581 N N . GLN A 1 82 ? -14.521 0.179 8.735 1.00 98.25 82 GLN A N 1
ATOM 582 C CA . GLN A 1 82 ? -15.356 -1.016 8.781 1.00 98.25 82 GLN A CA 1
ATOM 583 C C . GLN A 1 82 ? -14.599 -2.230 9.331 1.00 98.25 82 GLN A C 1
ATOM 585 O O . GLN A 1 82 ? -15.124 -2.957 10.175 1.00 98.25 82 GLN A O 1
ATOM 590 N N . SER A 1 83 ? -13.366 -2.461 8.875 1.00 98.19 83 SER A N 1
ATOM 591 C CA . SER A 1 83 ? -12.572 -3.603 9.324 1.00 98.19 83 SER A CA 1
ATOM 592 C C . SER A 1 83 ? -12.237 -3.511 10.811 1.00 98.19 83 SER A C 1
ATOM 594 O O . SER A 1 83 ? -12.279 -4.529 11.501 1.00 98.19 83 SER A O 1
ATOM 596 N N . VAL A 1 84 ? -11.910 -2.323 11.319 1.00 98.00 84 VAL A N 1
ATOM 597 C CA . VAL A 1 84 ? -11.545 -2.127 12.727 1.00 98.00 84 VAL A CA 1
ATOM 598 C C . VAL A 1 84 ? -12.776 -2.152 13.636 1.00 98.00 84 VAL A C 1
ATOM 600 O O . VAL A 1 84 ? -12.723 -2.774 14.691 1.00 98.00 84 VAL A O 1
ATOM 603 N N . GLU A 1 85 ? -13.894 -1.550 13.222 1.00 97.56 85 GLU A N 1
ATOM 604 C CA . GLU A 1 85 ? -15.161 -1.559 13.980 1.00 97.56 85 GLU A CA 1
ATOM 605 C C . GLU A 1 85 ? -15.850 -2.934 13.985 1.00 97.56 85 GLU A C 1
ATOM 607 O O . GLU A 1 85 ? -16.782 -3.158 14.750 1.00 97.56 85 GLU A O 1
ATOM 612 N N . SER A 1 86 ? -15.385 -3.888 13.170 1.00 97.06 86 SER A N 1
ATOM 613 C CA . SER A 1 86 ? -15.839 -5.284 13.247 1.00 97.06 86 SER A CA 1
ATOM 614 C C . SER A 1 86 ? -15.266 -6.055 14.445 1.00 97.06 86 SER A C 1
ATOM 616 O O . SER A 1 86 ? -15.733 -7.154 14.753 1.00 97.06 86 SER A O 1
ATOM 618 N N . LEU A 1 87 ? -14.253 -5.504 15.122 1.00 95.06 87 LEU A N 1
ATOM 619 C CA . LEU A 1 87 ? -13.667 -6.095 16.319 1.00 95.06 87 LEU A CA 1
ATOM 620 C C . LEU A 1 87 ? -14.573 -5.830 17.525 1.00 95.06 87 LEU A C 1
ATOM 622 O O . LEU A 1 87 ? -14.846 -4.682 17.851 1.00 95.06 87 LEU A O 1
ATOM 626 N N . GLU A 1 88 ? -14.947 -6.879 18.260 1.00 91.31 88 GLU A N 1
ATOM 627 C CA . GLU A 1 88 ? -15.819 -6.766 19.446 1.00 91.31 88 GLU A CA 1
ATOM 628 C C . GLU A 1 88 ? -15.260 -5.847 20.547 1.00 91.31 88 GLU A C 1
ATOM 630 O O . GLU A 1 88 ? -16.000 -5.388 21.410 1.00 91.31 88 GLU A O 1
ATOM 635 N N . CYS A 1 89 ? -13.949 -5.595 20.540 1.00 89.56 89 CYS A N 1
ATOM 636 C CA . CYS A 1 89 ? -13.264 -4.758 21.519 1.00 89.56 89 CYS A CA 1
ATOM 637 C C . CYS A 1 89 ? -13.131 -3.282 21.113 1.00 89.56 89 CYS A C 1
ATOM 639 O O . CYS A 1 89 ? -12.481 -2.543 21.849 1.00 89.56 89 CYS A O 1
ATOM 641 N N . ILE A 1 90 ? -13.680 -2.860 19.966 1.00 94.81 90 ILE A N 1
ATOM 642 C CA . ILE A 1 90 ? -13.606 -1.480 19.468 1.00 94.81 90 ILE A CA 1
ATOM 643 C C . ILE A 1 90 ? -15.014 -0.927 19.251 1.00 94.81 90 ILE A C 1
ATOM 645 O O . ILE A 1 90 ? -15.762 -1.430 18.421 1.00 94.81 90 ILE A O 1
ATOM 649 N N . ASP A 1 91 ? -15.346 0.172 19.927 1.00 94.06 91 ASP A N 1
ATOM 650 C CA . ASP A 1 91 ? -16.640 0.848 19.754 1.00 94.06 91 ASP A CA 1
ATOM 651 C C . ASP A 1 91 ? -16.644 1.795 18.555 1.00 94.06 91 ASP A C 1
ATOM 653 O O . ASP A 1 91 ? -17.688 2.087 17.970 1.00 94.06 91 ASP A O 1
ATOM 657 N N . ARG A 1 92 ? -15.471 2.349 18.229 1.00 95.94 92 ARG A N 1
ATOM 658 C CA . ARG A 1 92 ? -15.321 3.357 17.183 1.00 95.94 92 ARG A CA 1
ATOM 659 C C . ARG A 1 92 ? -13.915 3.375 16.609 1.00 95.94 92 ARG A C 1
ATOM 661 O O . ARG A 1 92 ? -12.933 3.357 17.353 1.00 95.94 92 ARG A O 1
ATOM 668 N N . CYS A 1 93 ? -13.817 3.547 15.294 1.00 98.19 93 CYS A N 1
ATOM 669 C CA . CYS A 1 93 ? -12.563 3.827 14.610 1.00 98.19 93 CYS A CA 1
ATOM 670 C C . CYS A 1 93 ? -12.574 5.234 14.000 1.00 98.19 93 CYS A C 1
ATOM 672 O O . CYS A 1 93 ? -13.503 5.645 13.308 1.00 98.19 93 CYS A O 1
ATOM 674 N N . VAL A 1 94 ? -11.512 5.996 14.249 1.00 98.25 94 VAL A N 1
ATOM 675 C CA . VAL A 1 94 ? -11.274 7.313 13.659 1.00 98.25 94 VAL A CA 1
ATOM 676 C C . VAL A 1 94 ? -10.074 7.207 12.730 1.00 98.25 94 VAL A C 1
ATOM 678 O O . VAL A 1 94 ? -8.935 7.092 13.185 1.00 98.25 94 VAL A O 1
ATOM 681 N N . VAL A 1 95 ? -10.326 7.282 11.423 1.00 98.50 95 VAL A N 1
ATOM 682 C CA . VAL A 1 95 ? -9.277 7.291 10.395 1.00 98.50 95 VAL A CA 1
ATOM 683 C C . VAL A 1 95 ? -8.931 8.731 10.024 1.00 98.50 95 VAL A C 1
ATOM 685 O O . VAL A 1 95 ? -9.812 9.556 9.793 1.00 98.50 95 VAL A O 1
ATOM 688 N N . SER A 1 96 ? -7.642 9.060 9.984 1.00 97.81 96 SER A N 1
ATOM 689 C CA . SER A 1 96 ? -7.144 10.394 9.634 1.00 97.81 96 SER A CA 1
ATOM 690 C C . SER A 1 96 ? -6.049 10.313 8.578 1.00 97.81 96 SER A C 1
ATOM 692 O O . SER A 1 96 ? -5.053 9.620 8.771 1.00 97.81 96 SER A O 1
ATOM 694 N N . TRP A 1 97 ? -6.201 11.071 7.491 1.00 97.12 97 TRP A N 1
ATOM 695 C CA . TRP A 1 97 ? -5.135 11.282 6.511 1.00 97.12 97 TRP A CA 1
ATOM 696 C C . TRP A 1 97 ? -4.170 12.350 7.026 1.00 97.12 97 TRP A C 1
ATOM 698 O O . TRP A 1 97 ? -4.527 13.522 7.154 1.00 97.12 97 TRP A O 1
ATOM 708 N N . LEU A 1 98 ? -2.952 11.937 7.357 1.00 95.94 98 LEU A N 1
ATOM 709 C CA . LEU A 1 98 ? -1.917 12.802 7.898 1.00 95.94 98 LEU A CA 1
ATOM 710 C C . LEU A 1 98 ? -1.231 13.581 6.770 1.00 95.94 98 LEU A C 1
ATOM 712 O O . LEU A 1 98 ? -0.946 13.051 5.698 1.00 95.94 98 LEU A O 1
ATOM 716 N N . ALA A 1 99 ? -0.921 14.851 7.033 1.00 89.38 99 ALA A N 1
ATOM 717 C CA . ALA A 1 99 ? -0.188 15.709 6.099 1.00 89.38 99 ALA A CA 1
ATOM 718 C C . ALA A 1 99 ? 1.308 15.360 5.993 1.00 89.38 99 ALA A C 1
ATOM 720 O O . ALA A 1 99 ? 1.996 15.847 5.096 1.00 89.38 99 ALA A O 1
ATOM 721 N N . GLY A 1 100 ? 1.824 14.555 6.921 1.00 87.00 100 GLY A N 1
ATOM 722 C CA . GLY A 1 100 ? 3.212 14.134 6.934 1.00 87.00 100 GLY A CA 1
ATOM 723 C C . GLY A 1 100 ? 3.430 12.912 7.829 1.00 87.00 100 GLY A C 1
ATOM 724 O O . GLY A 1 100 ? 2.610 12.664 8.716 1.00 87.00 100 GLY A O 1
ATOM 725 N N . PRO A 1 101 ? 4.538 12.182 7.626 1.00 93.50 101 PRO A N 1
ATOM 726 C CA . PRO A 1 101 ? 5.577 12.420 6.614 1.00 93.50 101 PRO A CA 1
ATOM 727 C C . PRO A 1 101 ? 5.097 12.154 5.175 1.00 93.50 101 PRO A C 1
ATOM 729 O O . PRO A 1 101 ? 4.064 11.527 4.959 1.00 93.50 101 PRO A O 1
ATOM 732 N N . VAL A 1 102 ? 5.839 12.663 4.184 1.00 92.62 102 VAL A N 1
ATOM 733 C CA . VAL A 1 102 ? 5.588 12.326 2.773 1.00 92.62 102 VAL A CA 1
ATOM 734 C C . VAL A 1 102 ? 5.877 10.840 2.583 1.00 92.62 102 VAL A C 1
ATOM 736 O O . VAL A 1 102 ? 6.891 10.343 3.075 1.00 92.62 102 VAL A O 1
ATOM 739 N N . TRP A 1 103 ? 4.976 10.135 1.905 1.00 93.88 103 TRP A N 1
ATOM 740 C CA . TRP A 1 103 ? 5.191 8.737 1.562 1.00 93.88 103 TRP A CA 1
ATOM 741 C C . TRP A 1 103 ? 6.307 8.613 0.519 1.00 93.88 103 TRP A C 1
ATOM 743 O O . TRP A 1 103 ? 6.367 9.398 -0.427 1.00 93.88 103 TRP A O 1
ATOM 753 N N . ASP A 1 104 ? 7.172 7.617 0.682 1.00 91.69 104 ASP A N 1
ATOM 754 C CA . ASP A 1 104 ? 8.16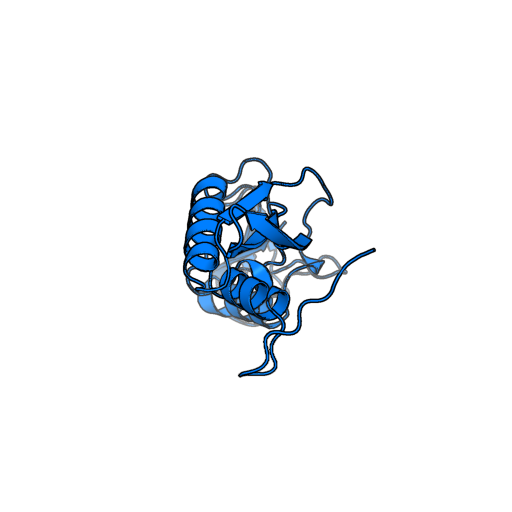4 7.235 -0.316 1.00 91.69 104 ASP A CA 1
ATOM 755 C C . ASP A 1 104 ? 8.281 5.708 -0.385 1.00 91.69 104 ASP A C 1
ATOM 757 O O . ASP A 1 104 ? 7.921 4.985 0.551 1.00 91.69 104 ASP A O 1
ATOM 761 N N . SER A 1 105 ? 8.812 5.208 -1.500 1.00 91.38 105 SER A N 1
ATOM 762 C CA . SER A 1 105 ? 8.842 3.778 -1.799 1.00 91.38 105 SER A CA 1
ATOM 763 C C . SER A 1 105 ? 9.674 2.932 -0.829 1.00 91.38 105 SER A C 1
ATOM 765 O O . SER A 1 105 ? 9.566 1.709 -0.861 1.00 91.38 105 SER A O 1
ATOM 767 N N . SER A 1 106 ? 10.501 3.529 0.039 1.00 92.25 106 SER A N 1
ATOM 768 C CA . SER A 1 106 ? 11.215 2.778 1.083 1.00 92.25 106 SER A CA 1
ATOM 769 C C . SER A 1 106 ? 10.284 2.179 2.141 1.00 92.25 106 SER A C 1
ATOM 771 O O . SER A 1 106 ? 10.701 1.283 2.874 1.00 92.25 106 SER A O 1
ATOM 773 N N . ARG A 1 107 ? 9.026 2.633 2.195 1.00 94.94 107 ARG A N 1
ATOM 774 C CA . ARG A 1 107 ? 7.988 2.131 3.104 1.00 94.94 107 ARG A CA 1
ATOM 775 C C . ARG A 1 107 ? 7.375 0.800 2.675 1.00 94.94 107 ARG A C 1
ATOM 777 O O . ARG A 1 107 ? 6.733 0.150 3.493 1.00 94.94 107 ARG A O 1
ATOM 784 N N . LEU A 1 108 ? 7.570 0.399 1.420 1.00 95.44 108 LEU A N 1
ATOM 785 C CA . LEU A 1 108 ? 7.042 -0.855 0.894 1.00 95.44 108 LEU A CA 1
ATOM 786 C C . LEU A 1 108 ? 7.731 -2.058 1.530 1.00 95.44 108 LEU A C 1
ATOM 788 O O . LEU A 1 108 ? 8.961 -2.173 1.492 1.00 95.44 108 LEU A O 1
ATOM 792 N N . SER A 1 109 ? 6.936 -3.005 2.019 1.00 96.56 109 SER A N 1
ATOM 793 C CA . SER A 1 109 ? 7.445 -4.294 2.470 1.00 96.56 109 SER A CA 1
ATOM 794 C C . SER A 1 109 ? 8.026 -5.091 1.296 1.00 96.56 109 SER A C 1
ATOM 796 O O . SER A 1 109 ? 7.616 -4.937 0.143 1.00 96.56 109 SER A O 1
ATOM 798 N N . ALA A 1 110 ? 9.004 -5.960 1.569 1.00 95.69 110 ALA A N 1
ATOM 799 C CA . ALA A 1 110 ? 9.570 -6.824 0.531 1.00 95.69 110 ALA A CA 1
ATOM 800 C C . ALA A 1 110 ? 8.499 -7.706 -0.157 1.00 95.69 110 ALA A C 1
ATOM 802 O O . ALA A 1 110 ? 8.524 -7.778 -1.386 1.00 95.69 110 ALA A O 1
ATOM 803 N N . PRO A 1 111 ? 7.521 -8.297 0.568 1.00 95.44 111 PRO A N 1
ATOM 804 C CA . PRO A 1 111 ? 6.393 -8.986 -0.059 1.00 95.44 111 PRO A CA 1
ATOM 805 C C . PRO A 1 111 ? 5.582 -8.106 -1.017 1.00 95.44 111 PRO A C 1
ATOM 807 O O . PRO A 1 111 ? 5.319 -8.543 -2.135 1.00 95.44 111 PRO A O 1
ATOM 810 N N . ALA A 1 112 ? 5.237 -6.867 -0.640 1.00 96.50 112 ALA A N 1
ATOM 811 C CA . ALA A 1 112 ? 4.532 -5.958 -1.548 1.00 96.50 112 ALA A CA 1
ATOM 812 C C . ALA A 1 112 ? 5.348 -5.651 -2.804 1.00 96.50 112 ALA A C 1
ATOM 814 O O . ALA A 1 112 ? 4.799 -5.669 -3.900 1.00 96.50 112 ALA A O 1
ATOM 815 N N . GLN A 1 113 ? 6.655 -5.408 -2.673 1.00 95.75 113 GLN A N 1
ATOM 816 C CA . GLN A 1 113 ? 7.517 -5.153 -3.832 1.00 95.75 113 GLN A CA 1
ATOM 817 C C . GLN A 1 113 ? 7.528 -6.336 -4.807 1.00 95.75 113 GLN A C 1
ATOM 819 O O . GLN A 1 113 ? 7.421 -6.124 -6.013 1.00 95.75 113 GLN A O 1
ATOM 824 N N . SER A 1 114 ? 7.618 -7.567 -4.294 1.00 95.50 114 SER A N 1
ATOM 825 C CA . SER A 1 114 ? 7.535 -8.780 -5.114 1.00 95.50 114 SER A CA 1
ATOM 826 C C . SER A 1 114 ? 6.177 -8.915 -5.798 1.00 95.50 114 SER A C 1
ATOM 828 O O . SER A 1 114 ? 6.132 -9.107 -7.007 1.00 95.50 114 SER A O 1
ATOM 830 N N . ARG A 1 115 ? 5.070 -8.741 -5.065 1.00 96.69 115 ARG A N 1
ATOM 831 C CA . ARG A 1 115 ? 3.714 -8.868 -5.629 1.00 96.69 115 ARG A CA 1
ATOM 832 C C . ARG A 1 115 ? 3.420 -7.819 -6.692 1.00 96.69 115 ARG A C 1
ATOM 834 O O . ARG A 1 115 ? 2.922 -8.155 -7.760 1.00 96.69 115 ARG A O 1
ATOM 841 N N . LEU A 1 116 ? 3.803 -6.569 -6.443 1.00 96.62 116 LEU A N 1
ATOM 842 C CA . LEU A 1 116 ? 3.720 -5.488 -7.425 1.00 96.62 116 LEU A CA 1
ATOM 843 C C . LEU A 1 116 ? 4.491 -5.830 -8.710 1.00 96.62 116 LEU A C 1
ATOM 845 O O . LEU A 1 116 ? 3.981 -5.627 -9.813 1.00 96.62 116 LEU A O 1
ATOM 849 N N . ALA A 1 117 ? 5.694 -6.387 -8.579 1.00 96.31 117 ALA A N 1
ATOM 850 C CA . ALA A 1 117 ? 6.508 -6.789 -9.718 1.00 96.31 117 ALA A CA 1
ATOM 851 C C . ALA A 1 117 ? 5.875 -7.946 -10.505 1.00 96.31 117 ALA A C 1
ATOM 853 O O . ALA A 1 117 ? 5.774 -7.862 -11.730 1.00 96.31 117 ALA A O 1
ATOM 854 N N . GLU A 1 118 ? 5.452 -8.998 -9.807 1.00 95.31 118 GLU A N 1
ATOM 855 C CA . GLU A 1 118 ? 4.987 -10.262 -10.387 1.00 95.31 118 GLU A CA 1
ATOM 856 C C . GLU A 1 118 ? 3.591 -10.151 -11.013 1.00 95.31 118 GLU A C 1
ATOM 858 O O . GLU A 1 118 ? 3.399 -10.590 -12.145 1.00 95.31 118 GLU A O 1
ATOM 863 N N . GLU A 1 119 ? 2.641 -9.524 -10.318 1.00 95.94 119 GLU A N 1
ATOM 864 C CA . GLU A 1 119 ? 1.229 -9.498 -10.730 1.00 95.94 119 GLU A CA 1
ATOM 865 C C . GLU A 1 119 ? 0.868 -8.234 -11.522 1.00 95.94 119 GLU A C 1
ATOM 867 O O . GLU A 1 119 ? 0.000 -8.262 -12.396 1.00 95.94 119 GLU A O 1
ATOM 872 N N . TYR A 1 120 ? 1.558 -7.118 -11.260 1.00 94.94 120 TYR A N 1
ATOM 873 C CA . TYR A 1 120 ? 1.187 -5.804 -11.802 1.00 94.94 120 TYR A CA 1
ATOM 874 C C . TYR A 1 120 ? 2.235 -5.194 -12.734 1.00 94.94 120 TYR A C 1
ATOM 876 O O . TYR A 1 120 ? 2.005 -4.130 -13.302 1.00 94.94 120 TYR A O 1
ATOM 884 N N . THR A 1 121 ? 3.388 -5.848 -12.931 1.00 96.12 121 THR A N 1
ATOM 885 C CA . THR A 1 121 ? 4.521 -5.295 -13.703 1.00 96.12 121 THR A CA 1
ATOM 886 C C . THR A 1 121 ? 4.946 -3.909 -13.193 1.00 96.12 121 THR A C 1
ATOM 888 O O . THR A 1 121 ? 5.357 -3.017 -13.942 1.00 96.12 121 THR A O 1
ATOM 891 N N . VAL A 1 122 ? 4.843 -3.736 -11.879 1.00 96.12 122 VAL A N 1
ATOM 892 C CA . VAL A 1 122 ? 5.190 -2.520 -11.161 1.00 96.12 122 VAL A CA 1
ATOM 893 C C . VAL A 1 122 ? 6.504 -2.737 -10.445 1.00 96.12 122 VAL A C 1
ATOM 895 O O . VAL A 1 122 ? 6.641 -3.658 -9.646 1.00 96.12 122 VAL A O 1
ATOM 898 N N . VAL A 1 123 ? 7.445 -1.820 -10.620 1.00 95.88 123 VAL A N 1
ATOM 899 C CA . VAL A 1 123 ? 8.732 -1.887 -9.929 1.00 95.88 123 VAL A CA 1
ATOM 900 C C . VAL A 1 123 ? 9.082 -0.593 -9.217 1.00 95.88 123 VAL A C 1
ATOM 902 O O . VAL A 1 123 ? 8.504 0.474 -9.443 1.00 95.88 123 VAL A O 1
ATOM 905 N N . LEU A 1 124 ? 10.074 -0.701 -8.341 1.00 94.50 124 LEU A N 1
ATOM 906 C CA . LEU A 1 124 ? 10.718 0.437 -7.710 1.00 94.50 124 LEU A CA 1
ATOM 907 C C . LEU A 1 124 ? 12.017 0.768 -8.423 1.00 94.50 124 LEU A C 1
ATOM 909 O O . LEU A 1 124 ? 12.764 -0.119 -8.848 1.00 94.50 124 LEU A O 1
ATOM 913 N N . ARG A 1 125 ? 12.318 2.064 -8.491 1.00 93.81 125 ARG A N 1
ATOM 914 C CA . ARG A 1 125 ? 13.642 2.507 -8.903 1.00 93.81 125 ARG A CA 1
ATOM 915 C C . ARG A 1 125 ? 14.652 2.162 -7.820 1.00 93.81 125 ARG A C 1
ATOM 917 O O . ARG A 1 125 ? 14.465 2.473 -6.645 1.00 93.81 125 ARG A O 1
ATOM 924 N N . ARG A 1 126 ? 15.743 1.522 -8.227 1.00 92.12 126 ARG A N 1
ATOM 925 C CA . ARG A 1 126 ? 16.858 1.222 -7.331 1.00 92.12 126 ARG A CA 1
ATOM 926 C C . ARG A 1 126 ? 17.584 2.503 -6.939 1.00 92.12 126 ARG A C 1
ATOM 928 O O . ARG A 1 126 ? 17.484 3.531 -7.603 1.00 92.12 126 ARG A O 1
ATOM 935 N N . LYS A 1 127 ? 18.372 2.429 -5.866 1.00 89.81 127 LYS A N 1
ATOM 936 C CA . LYS A 1 127 ? 19.147 3.576 -5.361 1.00 89.81 127 LYS A CA 1
ATOM 937 C C . LYS A 1 127 ? 20.149 4.134 -6.379 1.00 89.81 127 LYS A C 1
ATOM 939 O O . LYS A 1 127 ? 20.463 5.315 -6.321 1.00 89.81 127 LYS A O 1
ATOM 944 N N . ASP A 1 128 ? 20.636 3.300 -7.293 1.00 92.50 128 ASP A N 1
ATOM 945 C CA . ASP A 1 128 ? 21.529 3.690 -8.393 1.00 92.50 128 ASP A CA 1
ATOM 946 C C . ASP A 1 128 ? 20.783 4.271 -9.611 1.00 92.50 128 ASP A C 1
ATOM 948 O O . ASP A 1 128 ? 21.402 4.611 -10.614 1.00 92.50 128 ASP A O 1
ATOM 952 N N . GLY A 1 129 ? 19.455 4.391 -9.531 1.00 91.50 129 GLY A N 1
ATOM 953 C CA . GLY A 1 129 ? 18.600 4.890 -10.602 1.00 91.50 129 GLY A CA 1
ATOM 954 C C . GLY A 1 129 ? 18.159 3.828 -11.612 1.00 91.50 129 GLY A C 1
ATOM 955 O O . GLY A 1 129 ? 17.293 4.128 -12.438 1.00 91.50 129 GLY A O 1
ATOM 956 N N . SER A 1 130 ? 18.699 2.606 -11.541 1.00 93.88 130 SER A N 1
ATOM 957 C CA . SER A 1 130 ? 18.369 1.521 -12.468 1.00 93.88 130 SER A CA 1
ATOM 958 C C . SER A 1 130 ? 16.978 0.933 -12.212 1.00 93.88 130 SER A C 1
ATOM 960 O O . SER A 1 130 ? 16.417 1.013 -11.111 1.00 93.88 130 SER A O 1
ATOM 962 N N . LEU A 1 131 ? 16.422 0.324 -13.257 1.00 96.19 131 LEU A N 1
ATOM 963 C CA . LEU A 1 131 ? 15.157 -0.400 -13.237 1.00 96.19 131 LEU A CA 1
ATOM 964 C C . LEU A 1 131 ? 15.408 -1.835 -13.692 1.00 96.19 131 LEU A C 1
ATOM 966 O O . LEU A 1 131 ? 16.198 -2.075 -14.600 1.00 96.19 131 LEU A O 1
ATOM 970 N N . LEU A 1 132 ? 14.710 -2.783 -13.075 1.00 96.62 132 LEU A N 1
ATOM 971 C CA . LEU A 1 132 ? 14.711 -4.179 -13.495 1.00 96.62 132 LEU A CA 1
ATOM 972 C C . LEU A 1 132 ? 13.363 -4.525 -14.094 1.00 96.62 132 LEU A C 1
ATOM 974 O O . LEU A 1 132 ? 12.327 -4.216 -13.514 1.00 96.62 132 LEU A O 1
ATOM 978 N N . CYS A 1 133 ? 13.374 -5.200 -15.235 1.00 97.25 133 CYS A N 1
ATOM 979 C CA . CYS A 1 133 ? 12.158 -5.744 -15.808 1.00 97.25 133 CYS A CA 1
ATOM 980 C C . CYS A 1 133 ? 11.707 -6.950 -14.975 1.00 97.25 133 CYS A C 1
ATOM 982 O O . CYS A 1 133 ? 12.455 -7.929 -14.908 1.00 97.25 133 CYS A O 1
ATOM 984 N N . PRO A 1 134 ? 10.491 -6.941 -14.406 1.00 96.56 134 PRO A N 1
ATOM 985 C CA . PRO A 1 134 ? 10.025 -8.057 -13.590 1.00 96.56 134 PRO A CA 1
ATOM 986 C C . PRO A 1 134 ? 9.665 -9.288 -14.438 1.00 96.56 134 PRO A C 1
ATOM 988 O O . PRO A 1 134 ? 9.643 -10.400 -13.931 1.00 96.56 134 PRO A O 1
ATOM 991 N N . VAL A 1 135 ? 9.461 -9.109 -15.750 1.00 96.56 135 VAL A N 1
ATOM 992 C CA . VAL A 1 135 ? 9.091 -10.191 -16.676 1.00 96.56 135 VAL A CA 1
ATOM 993 C C . VAL A 1 135 ? 10.302 -11.008 -17.138 1.00 96.56 135 VAL A C 1
ATOM 995 O O . VAL A 1 135 ? 10.229 -12.227 -17.232 1.00 96.56 135 VAL A O 1
ATOM 998 N N . CYS A 1 136 ? 11.418 -10.351 -17.474 1.00 97.06 136 CYS A N 1
ATOM 999 C CA . CYS A 1 136 ? 12.586 -11.023 -18.070 1.00 97.06 136 CYS A CA 1
ATOM 1000 C C . CYS A 1 136 ? 13.905 -10.813 -17.318 1.00 97.06 136 CYS A C 1
ATOM 1002 O O . CYS A 1 136 ? 14.931 -11.339 -17.742 1.00 97.06 136 CYS A O 1
ATOM 1004 N N . GLY A 1 137 ? 13.911 -10.019 -16.245 1.00 96.00 137 GLY A N 1
ATOM 1005 C CA . GLY A 1 137 ? 15.109 -9.739 -15.450 1.00 96.00 137 GLY A CA 1
ATOM 1006 C C . GLY A 1 137 ? 16.132 -8.812 -16.116 1.00 96.00 137 GLY A C 1
ATOM 1007 O O . GLY A 1 137 ? 17.235 -8.664 -15.602 1.00 96.00 137 GLY A O 1
ATOM 1008 N N . SER A 1 138 ? 15.807 -8.189 -17.254 1.00 97.00 138 SER A N 1
ATOM 1009 C CA . SER A 1 138 ? 16.707 -7.242 -17.923 1.00 97.00 138 SER A CA 1
ATOM 1010 C C . SER A 1 138 ? 16.784 -5.913 -17.167 1.00 97.00 138 SER A C 1
ATOM 1012 O O . SER A 1 138 ? 15.756 -5.368 -16.771 1.00 97.00 138 SER A O 1
ATOM 1014 N N . ASP A 1 139 ? 17.990 -5.368 -17.024 1.00 96.25 139 ASP A N 1
ATOM 1015 C CA . ASP A 1 139 ? 18.286 -4.036 -16.477 1.00 96.25 139 ASP A CA 1
ATOM 1016 C C . ASP A 1 139 ? 18.300 -2.926 -17.549 1.00 96.25 139 ASP A C 1
ATOM 1018 O O . ASP A 1 139 ? 18.476 -1.751 -17.239 1.00 96.25 139 ASP A O 1
ATOM 1022 N N . ALA A 1 140 ? 18.051 -3.277 -18.816 1.00 96.19 140 ALA A N 1
ATOM 1023 C CA . ALA A 1 140 ? 17.993 -2.349 -19.946 1.00 96.19 140 ALA A CA 1
ATOM 1024 C C . ALA A 1 140 ? 16.661 -1.573 -20.028 1.00 96.19 140 ALA A C 1
ATOM 1026 O O . ALA A 1 140 ? 16.293 -1.081 -21.096 1.00 96.19 140 ALA A O 1
ATOM 1027 N N . VAL A 1 141 ? 15.895 -1.523 -18.934 1.00 97.50 141 VAL A N 1
ATOM 1028 C CA . VAL A 1 141 ? 14.605 -0.827 -18.869 1.00 97.50 141 VAL A CA 1
ATOM 1029 C C . VAL A 1 141 ? 14.840 0.678 -18.953 1.00 97.50 141 VAL A C 1
ATOM 1031 O O . VAL A 1 141 ? 15.637 1.234 -18.200 1.00 97.50 141 VAL A O 1
ATOM 1034 N N . VAL A 1 142 ? 14.130 1.339 -19.866 1.00 96.19 142 VAL A N 1
ATOM 1035 C CA . VAL A 1 142 ? 14.285 2.771 -20.143 1.00 96.19 142 VAL A CA 1
ATOM 1036 C C . VAL A 1 142 ? 13.015 3.536 -19.808 1.00 96.19 142 VAL A C 1
ATOM 1038 O O . VAL A 1 142 ? 11.914 3.093 -20.129 1.00 96.19 142 VAL A O 1
ATOM 1041 N N . ASP A 1 143 ? 13.159 4.699 -19.180 1.00 96.44 143 ASP A N 1
ATOM 1042 C CA . ASP A 1 143 ? 12.033 5.593 -18.918 1.00 96.44 143 ASP A CA 1
ATOM 1043 C C . ASP A 1 143 ? 11.388 6.066 -20.224 1.00 96.44 143 ASP A C 1
ATOM 1045 O O . ASP A 1 143 ? 12.078 6.469 -21.161 1.00 96.44 143 ASP A O 1
ATOM 1049 N N . GLN A 1 144 ? 10.055 6.035 -20.278 1.00 94.88 144 GLN A N 1
ATOM 1050 C CA . GLN A 1 144 ? 9.291 6.411 -21.468 1.00 94.88 144 GLN A CA 1
ATOM 1051 C C . GLN A 1 144 ? 8.381 7.615 -21.212 1.00 94.88 144 GLN A C 1
ATOM 1053 O O . GLN A 1 144 ? 8.320 8.526 -22.036 1.00 94.88 144 GLN A O 1
ATOM 1058 N N . ALA A 1 145 ? 7.686 7.645 -20.074 1.00 93.69 145 ALA A N 1
ATOM 1059 C CA . ALA A 1 145 ? 6.801 8.740 -19.702 1.00 93.69 145 ALA A CA 1
ATOM 1060 C C . ALA A 1 145 ? 6.822 8.989 -18.193 1.00 93.69 145 ALA A C 1
ATOM 1062 O O . ALA A 1 145 ? 6.724 8.069 -17.386 1.00 93.69 145 ALA A O 1
ATOM 1063 N N . MET A 1 146 ? 6.881 10.264 -17.803 1.00 88.62 146 MET A N 1
ATOM 1064 C CA . MET A 1 146 ? 6.853 10.666 -16.390 1.00 88.62 146 MET A CA 1
ATOM 1065 C C . MET A 1 146 ? 5.465 10.529 -15.746 1.00 88.62 146 MET A C 1
ATOM 1067 O O . MET A 1 146 ? 5.354 10.548 -14.522 1.00 88.62 146 MET A O 1
ATOM 1071 N N . ALA A 1 147 ? 4.413 10.387 -16.554 1.00 88.62 147 ALA A N 1
ATOM 1072 C CA . ALA A 1 147 ? 3.049 10.152 -16.101 1.00 88.62 147 ALA A CA 1
ATOM 1073 C C . ALA A 1 147 ? 2.623 8.719 -16.440 1.00 88.62 147 ALA A C 1
ATOM 1075 O O . ALA A 1 147 ? 2.842 8.263 -17.562 1.00 88.62 147 ALA A O 1
ATOM 1076 N N . GLY A 1 148 ? 2.029 8.033 -15.465 1.00 87.62 148 GLY A N 1
ATOM 1077 C CA . GLY A 1 148 ? 1.354 6.748 -15.640 1.00 87.62 148 GLY A CA 1
ATOM 1078 C C . GLY A 1 148 ? -0.161 6.856 -15.431 1.00 87.62 148 GLY A C 1
ATOM 1079 O O . GLY A 1 148 ? -0.697 7.969 -15.431 1.00 87.62 148 GLY A O 1
ATOM 1080 N N . PRO A 1 149 ? -0.851 5.717 -15.239 1.00 85.25 149 PRO A N 1
ATOM 1081 C CA . PRO A 1 149 ? -2.298 5.680 -15.004 1.00 85.25 149 PRO A CA 1
ATOM 1082 C C . PRO A 1 149 ? -2.717 6.471 -13.762 1.00 85.25 149 PRO A C 1
ATOM 1084 O O . PRO A 1 149 ? -3.742 7.151 -13.763 1.00 85.25 149 PRO A O 1
ATOM 1087 N N . THR A 1 150 ? -1.874 6.448 -12.728 1.00 86.12 150 THR A N 1
ATOM 1088 C CA . THR A 1 150 ? -2.030 7.253 -11.517 1.00 86.12 150 THR A CA 1
ATOM 1089 C C . THR A 1 150 ? -0.831 8.155 -11.264 1.00 86.12 150 THR A C 1
ATOM 1091 O O . THR A 1 150 ? 0.259 7.996 -11.816 1.00 86.12 150 THR A O 1
ATOM 1094 N N . ARG A 1 151 ? -1.029 9.183 -10.429 1.00 85.31 151 ARG A N 1
ATOM 1095 C CA . ARG A 1 151 ? -0.003 10.208 -10.178 1.00 85.31 151 ARG A CA 1
ATOM 1096 C C . ARG A 1 151 ? 1.194 9.708 -9.371 1.00 85.31 151 ARG A C 1
ATOM 1098 O O . ARG A 1 151 ? 2.239 10.351 -9.436 1.00 85.31 151 ARG A O 1
ATOM 1105 N N . CYS A 1 152 ? 1.065 8.583 -8.676 1.00 86.44 152 CYS A N 1
ATOM 1106 C CA . CYS A 1 152 ? 2.171 7.860 -8.042 1.00 86.44 152 CYS A CA 1
ATOM 1107 C C . CYS A 1 152 ? 2.922 6.940 -9.027 1.00 86.44 152 CYS A C 1
ATOM 1109 O O . CYS A 1 152 ? 3.856 6.248 -8.631 1.00 86.44 152 CYS A O 1
ATOM 1111 N N . ARG A 1 153 ? 2.543 6.928 -10.315 1.00 91.12 153 ARG A N 1
ATOM 1112 C CA . ARG A 1 153 ? 3.159 6.105 -11.361 1.00 91.12 153 ARG A CA 1
ATOM 1113 C C . ARG A 1 153 ? 3.858 6.921 -12.440 1.00 91.12 153 ARG A C 1
ATOM 1115 O O . ARG A 1 153 ? 3.518 8.076 -12.722 1.00 91.12 153 ARG A O 1
ATOM 1122 N N . SER A 1 154 ? 4.854 6.289 -13.044 1.00 94.62 154 SER A N 1
ATOM 1123 C CA . SER A 1 154 ? 5.458 6.618 -14.340 1.00 94.62 154 SER A CA 1
ATOM 1124 C C . SER A 1 154 ? 5.578 5.342 -15.174 1.00 94.62 154 SER A C 1
ATOM 1126 O O . SER A 1 154 ? 5.450 4.244 -14.634 1.00 94.62 154 SER A O 1
ATOM 1128 N N . VAL A 1 155 ? 5.832 5.475 -16.474 1.00 96.31 155 VAL A N 1
ATOM 1129 C CA . VAL A 1 155 ? 5.929 4.340 -17.400 1.00 96.31 155 VAL A CA 1
ATOM 1130 C C . VAL A 1 155 ? 7.339 4.249 -17.968 1.00 96.31 155 VAL A C 1
ATOM 1132 O O . VAL A 1 155 ? 7.891 5.227 -18.478 1.00 96.31 155 VAL A O 1
ATOM 1135 N N . ALA A 1 156 ? 7.897 3.051 -17.911 1.00 97.12 156 ALA A N 1
ATOM 1136 C CA . ALA A 1 156 ? 9.137 2.646 -18.542 1.00 97.12 156 ALA A CA 1
ATOM 1137 C C . ALA A 1 156 ? 8.874 1.516 -19.552 1.00 97.12 156 ALA A C 1
ATOM 1139 O O . ALA A 1 156 ? 7.795 0.926 -19.602 1.00 97.12 156 ALA A O 1
ATOM 1140 N N . TRP A 1 157 ? 9.870 1.213 -20.375 1.00 97.50 157 TRP A N 1
ATOM 1141 C CA . TRP A 1 157 ? 9.794 0.206 -21.424 1.00 97.50 157 TRP A CA 1
ATOM 1142 C C . TRP A 1 157 ? 10.987 -0.740 -21.358 1.00 97.50 157 TRP A C 1
ATOM 1144 O O . TRP A 1 157 ? 12.136 -0.302 -21.285 1.00 97.50 157 TRP A O 1
ATOM 1154 N N . CYS A 1 158 ? 10.731 -2.049 -21.427 1.00 98.00 158 CYS A N 1
ATOM 1155 C CA . CYS A 1 158 ? 11.791 -3.044 -21.545 1.00 98.00 158 CYS A CA 1
ATOM 1156 C C . CYS A 1 158 ? 12.036 -3.408 -23.023 1.00 98.00 158 CYS A C 1
ATOM 1158 O O . CYS A 1 158 ? 11.208 -4.102 -23.617 1.00 98.00 158 CYS A O 1
ATOM 1160 N N . PRO A 1 159 ? 13.181 -3.042 -23.632 1.00 97.75 159 PRO A N 1
ATOM 1161 C CA . PRO A 1 159 ? 13.476 -3.401 -25.020 1.00 97.75 159 PRO A CA 1
ATOM 1162 C C . PRO A 1 159 ? 13.698 -4.911 -25.218 1.00 97.75 159 PRO A C 1
ATOM 1164 O O . PRO A 1 159 ? 13.445 -5.420 -26.309 1.00 97.75 159 PRO A O 1
ATOM 1167 N N . SER A 1 160 ? 14.121 -5.630 -24.173 1.00 97.62 160 SER A N 1
ATOM 1168 C CA . SER A 1 160 ? 14.458 -7.059 -24.230 1.00 97.62 160 SER A CA 1
ATOM 1169 C C . SER A 1 160 ? 13.232 -7.955 -24.408 1.00 97.62 160 SER A C 1
ATOM 1171 O O . SER A 1 160 ? 13.252 -8.867 -25.228 1.00 97.62 160 SER A O 1
ATOM 1173 N N . CYS A 1 161 ? 12.150 -7.687 -23.669 1.00 97.50 161 CYS A N 1
ATOM 1174 C CA . CYS A 1 161 ? 10.914 -8.478 -23.740 1.00 97.50 161 CYS A CA 1
ATOM 1175 C C . CYS A 1 161 ? 9.709 -7.712 -24.299 1.00 97.50 161 CYS A C 1
ATOM 1177 O O . CYS A 1 161 ? 8.654 -8.309 -24.485 1.00 97.50 161 CYS A O 1
ATOM 1179 N N . ARG A 1 162 ? 9.869 -6.416 -24.606 1.00 96.69 162 ARG A N 1
ATOM 1180 C CA . ARG A 1 162 ? 8.832 -5.539 -25.174 1.00 96.69 162 ARG A CA 1
ATOM 1181 C C . ARG A 1 162 ? 7.582 -5.409 -24.299 1.00 96.69 162 ARG A C 1
ATOM 1183 O O . ARG A 1 162 ? 6.473 -5.330 -24.820 1.00 96.69 162 ARG A O 1
ATOM 1190 N N . ASN A 1 163 ? 7.772 -5.379 -22.983 1.00 95.81 163 ASN A N 1
ATOM 1191 C CA . ASN A 1 163 ? 6.701 -5.092 -22.033 1.00 95.81 163 ASN A CA 1
ATOM 1192 C C . ASN A 1 163 ? 6.819 -3.655 -21.501 1.00 95.81 163 ASN A C 1
ATOM 1194 O O . ASN A 1 163 ? 7.946 -3.193 -21.257 1.00 95.81 163 ASN A O 1
ATOM 1198 N N . PRO A 1 164 ? 5.684 -2.962 -21.291 1.00 95.75 164 PRO A N 1
ATOM 1199 C CA . PRO A 1 164 ? 5.660 -1.771 -20.456 1.00 95.75 164 PRO A CA 1
ATOM 1200 C C . PRO A 1 164 ? 5.977 -2.168 -19.012 1.00 95.75 164 PRO A C 1
ATOM 1202 O O . PRO A 1 164 ? 5.633 -3.260 -18.572 1.00 95.75 164 PRO A O 1
ATOM 1205 N N . VAL A 1 165 ? 6.655 -1.288 -18.287 1.00 96.88 165 VAL A N 1
ATOM 1206 C CA . VAL A 1 165 ? 6.982 -1.463 -16.874 1.00 96.88 165 VAL A CA 1
ATOM 1207 C C . VAL A 1 165 ? 6.539 -0.209 -16.147 1.00 96.88 165 VAL A C 1
ATOM 1209 O O . VAL A 1 165 ? 7.028 0.882 -16.437 1.00 96.88 165 VAL A O 1
ATOM 1212 N N . GLU A 1 166 ? 5.608 -0.338 -15.213 1.00 96.38 166 GLU A N 1
ATOM 1213 C CA . GLU A 1 166 ? 5.223 0.788 -14.373 1.00 96.38 166 GLU A CA 1
ATOM 1214 C C . GLU A 1 166 ? 6.236 0.982 -13.248 1.00 96.38 166 GLU A C 1
ATOM 1216 O O . GLU A 1 166 ? 6.783 0.031 -12.693 1.00 96.38 166 GLU A O 1
ATOM 1221 N N . VAL A 1 167 ? 6.497 2.238 -12.900 1.00 95.25 167 VAL A N 1
ATOM 1222 C CA . VAL A 1 167 ? 7.452 2.605 -11.853 1.00 95.25 167 VAL A CA 1
ATOM 1223 C C . VAL A 1 167 ? 6.722 3.410 -10.790 1.00 95.25 167 VAL A C 1
ATOM 1225 O O . VAL A 1 167 ? 6.094 4.422 -11.110 1.00 95.25 167 VAL A O 1
ATOM 1228 N N . MET A 1 168 ? 6.789 2.963 -9.534 1.00 92.25 168 MET A N 1
ATOM 1229 C CA . MET A 1 168 ? 6.276 3.732 -8.393 1.00 92.25 168 MET A CA 1
ATOM 1230 C C . MET A 1 168 ? 7.181 4.928 -8.095 1.00 92.25 168 MET A C 1
ATOM 1232 O O . MET A 1 168 ? 8.406 4.798 -8.148 1.00 92.25 168 MET A O 1
ATOM 1236 N N . ARG A 1 169 ? 6.571 6.071 -7.782 1.00 84.69 169 ARG A N 1
ATOM 1237 C CA . ARG A 1 169 ? 7.241 7.334 -7.458 1.00 84.69 169 ARG A CA 1
ATOM 1238 C C . ARG A 1 169 ? 6.900 7.804 -6.057 1.00 84.69 169 ARG A C 1
ATOM 1240 O O . ARG A 1 169 ? 5.740 7.584 -5.648 1.00 84.69 169 ARG A O 1
#

Secondary structure (DSSP, 8-state):
--------SSS--HHHHHHHHHHTPEETTEEEEETTTTT-EEEEEEEEEEETTEEEEEEEEEE--SSTT-TTHHHHHHHHHHHHHTSTT-SEEEEEE-S-SPP-GGGS-HHHHHHHHHHH-EEEPPTTS----TTT--S--EEEES--SSTTEEEEEETTTTEEEEEE-

Radius of gyration: 19.35 Å; chains: 1; bounding box: 44×31×59 Å

pLDDT: mean 90.41, std 13.94, range [32.84, 98.62]

Foldseek 3Di:
DDDQDDDDDPRAGLQRQLVVLQQCQAQPVQRPHGLQLQQQFDDWDKDWDADPNDIAIEIETEGEDLDPPDPCVVVSQVSSFVSSCVDPRHVGYDYHHDPDDHDDRVSHHPVRQLCCCPPVLEHEQDPVRWDAGSVPRDRQKAFDFCDDPDNQWGWIADPVVGDIHIYGD

Sequence (169 aa):
MTATATFAASGLSVESAVRAAVAAVNDPEYPDVSILDLGLLESLRVEFVTEHGAEGAVAHVGLIPTFSGCPALKMIADDVQQSVESLECIDRCVVSWLAGPVWDSSRLSAPAQSRLAEEYTVVLRRKDGSLLCPVCGSDAVVDQAMAGPTRCRSVAWCPSCRNPVEVMR